Protein AF-A0A0H5RF04-F1 (afdb_monomer)

Organism: NCBI:txid70186

InterPro domains:
  IPR027417 P-loop containing nucleoside triphosphate hydrolase [SSF52540] (1-102)
  IPR031662 GTP binding protein, second domain [PF16897] (58-104)
  IPR045001 Developmentally regulated GTP-binding protein [PTHR43127] (1-104)

Nearest PDB structures (foldseek):
  7rr5-assembly1_R  TM=9.548E-01  e=1.748E-11  Saccharomyces cerevisiae
  4a9a-assembly2_B  TM=9.870E-01  e=8.421E-11  Saccharomyces cerevisiae
  4a9a-assembly1_A  TM=9.651E-01  e=1.912E-10  Saccharomyces cerevisiae
  7nrc-assembly1_So  TM=9.403E-01  e=4.041E-07  Saccharomyces cerevisiae S288C
  5j6f-assembly1_B-2  TM=1.808E-01  e=6.176E+00  Geobacillus sp. GHH01

Secondary structure (DSSP, 8-state):
---HHHHHHHHHH-S-------TTSHHHHHHHHHHHHHHTT--TT-PPP-EEEEE-SSS-EEEEESS--SS--HHHHHHHHHHTT--SEEEEE-S---HHHHH-

Radius of gyration: 17.76 Å; Cα contacts (8 Å, |Δi|>4): 106; chains: 1; bounding box: 32×39×47 Å

pLDDT: mean 90.13, std 6.12, ra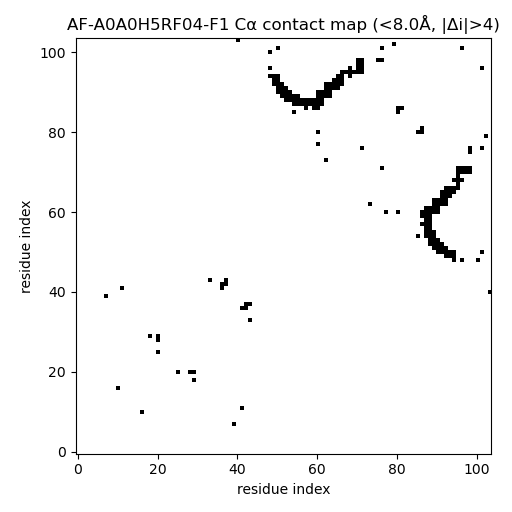nge [49.91, 96.0]

Mean predicted aligned error: 5.67 Å

Structure (mmCIF, N/CA/C/O backbone):
data_AF-A0A0H5RF04-F1
#
_entry.id   AF-A0A0H5RF04-F1
#
loop_
_atom_site.group_PDB
_atom_site.id
_atom_site.type_symbol
_atom_site.label_atom_id
_atom_site.label_alt_id
_atom_site.label_comp_id
_atom_site.label_asym_id
_atom_site.label_entity_id
_atom_site.label_seq_id
_atom_site.pdbx_PDB_ins_code
_atom_site.Cartn_x
_atom_site.Cartn_y
_atom_site.Cartn_z
_atom_site.occupancy
_atom_site.B_iso_or_equiv
_atom_site.auth_seq_id
_atom_site.auth_comp_id
_atom_site.auth_asym_id
_atom_site.auth_atom_id
_atom_site.pdbx_PDB_model_num
ATOM 1 N N . LYS A 1 1 ? 16.756 21.327 -12.373 1.00 49.91 1 LYS A N 1
ATOM 2 C CA . LYS A 1 1 ? 15.362 21.455 -11.871 1.00 49.91 1 LYS A CA 1
ATOM 3 C C . LYS A 1 1 ? 14.507 20.400 -12.575 1.00 49.91 1 LYS A C 1
ATOM 5 O O . LYS A 1 1 ? 14.166 20.601 -13.731 1.00 49.91 1 LYS A O 1
ATOM 10 N N . GLY A 1 2 ? 14.285 19.237 -11.957 1.00 62.38 2 GLY A N 1
ATOM 11 C CA . GLY A 1 2 ? 13.587 18.115 -12.603 1.00 62.38 2 GLY A CA 1
ATOM 12 C C . GLY A 1 2 ? 12.062 18.260 -12.568 1.00 62.38 2 GLY A C 1
ATOM 13 O O . GLY A 1 2 ? 11.522 18.882 -11.657 1.00 62.38 2 GLY A O 1
ATOM 14 N N . ARG A 1 3 ? 11.366 17.654 -13.537 1.00 76.06 3 ARG A N 1
ATOM 15 C CA . ARG A 1 3 ? 9.891 17.603 -13.609 1.00 76.06 3 ARG A CA 1
ATOM 16 C C . ARG A 1 3 ? 9.274 16.429 -12.829 1.00 76.06 3 ARG A C 1
ATOM 18 O O . ARG A 1 3 ? 8.092 16.153 -12.993 1.00 76.06 3 ARG A O 1
ATOM 25 N N . GLY A 1 4 ? 10.044 15.755 -11.967 1.00 76.06 4 GLY A N 1
ATOM 26 C CA . GLY A 1 4 ? 9.641 14.503 -11.306 1.00 76.06 4 GLY A CA 1
ATOM 27 C C . GLY A 1 4 ? 8.262 14.567 -10.643 1.00 76.06 4 GLY A C 1
ATOM 28 O O . GLY A 1 4 ? 7.402 13.747 -10.938 1.00 76.06 4 GLY A O 1
ATOM 29 N N . ARG A 1 5 ? 7.987 15.617 -9.855 1.00 78.81 5 ARG A N 1
ATOM 30 C CA . ARG A 1 5 ? 6.686 15.791 -9.180 1.00 78.81 5 ARG A CA 1
ATOM 31 C C . ARG A 1 5 ? 5.500 15.908 -10.148 1.00 78.81 5 ARG A C 1
ATOM 33 O O . ARG A 1 5 ? 4.423 15.409 -9.843 1.00 78.81 5 ARG A O 1
ATOM 40 N N . GLN A 1 6 ? 5.689 16.555 -11.299 1.00 80.31 6 GLN A N 1
ATOM 41 C CA . GLN A 1 6 ? 4.642 16.682 -12.319 1.00 80.31 6 GLN A CA 1
ATOM 42 C C . GLN A 1 6 ? 4.386 15.337 -13.008 1.00 80.31 6 GLN A C 1
ATOM 44 O O . GLN A 1 6 ? 3.237 14.957 -13.198 1.00 80.31 6 GLN A O 1
ATOM 49 N N . VAL A 1 7 ? 5.452 14.598 -13.326 1.00 82.12 7 VAL A N 1
ATOM 50 C CA . VAL A 1 7 ? 5.371 13.292 -13.998 1.00 82.12 7 VAL A CA 1
ATOM 51 C C . VAL A 1 7 ? 4.683 12.247 -13.112 1.00 82.12 7 VAL A C 1
ATOM 53 O O . VAL A 1 7 ? 3.831 11.507 -13.593 1.00 82.12 7 VAL A O 1
ATOM 56 N N . ILE A 1 8 ? 4.973 12.236 -11.807 1.00 84.00 8 ILE A N 1
ATOM 57 C CA . ILE A 1 8 ? 4.327 11.325 -10.844 1.00 84.00 8 ILE A CA 1
ATOM 58 C C . ILE A 1 8 ? 2.828 11.614 -10.723 1.00 84.00 8 ILE A C 1
ATOM 60 O O . ILE A 1 8 ? 2.022 10.688 -10.659 1.00 84.00 8 ILE A O 1
ATOM 64 N N . GLY A 1 9 ? 2.447 12.896 -10.716 1.00 84.88 9 GLY A N 1
ATOM 65 C CA . GLY A 1 9 ? 1.040 13.293 -10.683 1.00 84.88 9 GLY A CA 1
ATOM 66 C C . GLY A 1 9 ? 0.251 12.701 -11.851 1.00 84.88 9 GLY A C 1
ATOM 67 O O . GLY A 1 9 ? -0.832 12.169 -11.638 1.00 84.88 9 GLY A O 1
ATOM 68 N N . VAL A 1 10 ? 0.834 12.716 -13.053 1.00 87.12 10 VAL A N 1
ATOM 69 C CA . VAL A 1 10 ? 0.232 12.101 -14.246 1.00 87.12 10 VAL A CA 1
ATOM 70 C C . VAL A 1 10 ? 0.167 10.578 -14.111 1.00 87.12 10 VAL A C 1
ATOM 72 O O . VAL A 1 10 ? -0.875 9.990 -14.381 1.00 87.12 10 VAL A O 1
ATOM 75 N N . ALA A 1 11 ? 1.239 9.934 -13.638 1.00 88.38 11 ALA A N 1
ATOM 76 C CA . ALA A 1 11 ? 1.277 8.479 -13.476 1.00 88.38 11 ALA A CA 1
ATOM 77 C C . ALA A 1 11 ? 0.185 7.951 -12.524 1.00 88.38 11 ALA A C 1
ATOM 79 O O . ALA A 1 11 ? -0.387 6.896 -12.782 1.00 88.38 11 ALA A O 1
ATOM 80 N N . ARG A 1 12 ? -0.157 8.701 -11.464 1.00 87.94 12 ARG A N 1
ATOM 81 C CA . ARG A 1 12 ? -1.224 8.334 -10.512 1.00 87.94 12 ARG A CA 1
ATOM 82 C C . ARG A 1 12 ? -2.640 8.421 -11.085 1.00 87.94 12 ARG A C 1
ATOM 84 O O . ARG A 1 12 ? -3.544 7.820 -10.515 1.00 87.94 12 ARG A O 1
ATOM 91 N N . THR A 1 13 ? -2.852 9.173 -12.164 1.00 90.62 13 THR A N 1
ATOM 92 C CA . THR A 1 13 ? -4.171 9.315 -12.805 1.00 90.62 13 THR A CA 1
ATOM 93 C C . THR A 1 13 ? -4.334 8.430 -14.041 1.00 90.62 13 THR A C 1
ATOM 95 O O . THR A 1 13 ? -5.403 8.419 -14.643 1.00 90.62 13 THR A O 1
ATOM 98 N N . CYS A 1 14 ? -3.288 7.708 -14.450 1.00 91.31 14 CYS A N 1
ATOM 99 C CA . CYS A 1 14 ? -3.349 6.786 -15.579 1.00 91.31 14 CYS A CA 1
ATOM 100 C C . CYS A 1 14 ? -4.186 5.544 -15.243 1.00 91.31 14 CYS A C 1
ATOM 102 O O . CYS A 1 14 ? -4.109 5.009 -14.141 1.00 91.31 14 CYS A O 1
ATOM 104 N N . ASN A 1 15 ? -4.925 5.028 -16.229 1.00 92.06 15 ASN A N 1
ATOM 105 C CA . ASN A 1 15 ? -5.625 3.745 -16.097 1.00 92.06 15 ASN A CA 1
ATOM 106 C C . ASN A 1 15 ? -4.699 2.538 -16.316 1.00 92.06 15 ASN A C 1
ATOM 108 O O . ASN A 1 15 ? -4.985 1.449 -15.829 1.00 92.06 15 ASN A O 1
ATOM 112 N N . LEU A 1 16 ? -3.610 2.724 -17.069 1.00 92.75 16 LEU A N 1
ATOM 113 C CA . LEU A 1 16 ? -2.641 1.683 -17.401 1.00 92.75 16 LEU A CA 1
ATOM 114 C C . LEU A 1 16 ? -1.244 2.292 -17.539 1.00 92.75 16 LEU A C 1
ATOM 116 O O . LEU A 1 16 ? -1.084 3.378 -18.097 1.00 92.75 16 LEU A O 1
ATOM 120 N N . ILE A 1 17 ? -0.234 1.572 -17.050 1.00 92.06 17 ILE A N 1
ATOM 121 C CA . ILE A 1 17 ? 1.182 1.920 -17.195 1.00 92.06 17 ILE A CA 1
ATOM 122 C C . ILE A 1 17 ? 1.853 0.824 -18.020 1.00 92.06 17 ILE A C 1
ATOM 124 O O . ILE A 1 17 ? 1.815 -0.347 -17.649 1.00 92.06 17 ILE A O 1
ATOM 128 N N . LEU A 1 18 ? 2.483 1.207 -19.132 1.00 93.81 18 LEU A N 1
ATOM 129 C CA . LEU A 1 18 ? 3.302 0.309 -19.940 1.00 93.81 18 LEU A CA 1
ATOM 130 C C . LEU A 1 18 ? 4.776 0.505 -19.575 1.00 93.81 18 LEU A C 1
ATOM 132 O O . LEU A 1 18 ? 5.340 1.572 -19.814 1.00 93.81 18 LEU A O 1
ATOM 136 N N . ILE A 1 19 ? 5.400 -0.529 -19.012 1.00 93.31 19 ILE A N 1
ATOM 137 C CA . ILE A 1 19 ? 6.832 -0.526 -18.700 1.00 93.31 19 ILE A CA 1
ATOM 138 C C . ILE A 1 19 ? 7.583 -1.114 -19.894 1.00 93.31 19 ILE A C 1
ATOM 140 O O . ILE A 1 19 ? 7.467 -2.302 -20.188 1.00 93.31 19 ILE A O 1
ATOM 144 N N . VAL A 1 20 ? 8.356 -0.276 -20.582 1.00 92.62 20 VAL A N 1
ATOM 145 C CA . VAL A 1 20 ? 9.195 -0.692 -21.712 1.00 92.62 20 VAL A CA 1
ATOM 146 C C . VAL A 1 20 ? 10.577 -1.071 -21.185 1.00 92.62 20 VAL A C 1
ATOM 148 O O . VAL A 1 20 ? 11.235 -0.262 -20.532 1.00 92.62 20 VAL A O 1
ATOM 151 N N . LEU A 1 21 ? 11.008 -2.302 -21.458 1.00 94.44 21 LEU A N 1
ATOM 152 C CA . LEU A 1 21 ? 12.289 -2.848 -21.010 1.00 94.44 21 LEU A CA 1
ATOM 153 C C . LEU A 1 21 ? 13.130 -3.292 -22.207 1.00 94.44 21 LEU A C 1
ATOM 155 O O . LEU A 1 21 ? 12.598 -3.753 -23.214 1.00 94.44 21 LEU A O 1
ATOM 159 N N . ASP A 1 22 ? 14.448 -3.195 -22.058 1.00 92.50 22 ASP A N 1
ATOM 160 C CA . ASP A 1 22 ? 15.398 -3.831 -22.968 1.00 92.50 22 ASP A CA 1
ATOM 161 C C . ASP A 1 22 ? 15.454 -5.337 -22.671 1.00 92.50 22 ASP A C 1
ATOM 163 O O . ASP A 1 22 ? 15.647 -5.744 -21.523 1.00 92.50 22 ASP A O 1
ATOM 167 N N . ALA A 1 23 ? 15.294 -6.163 -23.705 1.00 90.31 23 ALA A N 1
ATOM 168 C CA . ALA A 1 23 ? 15.324 -7.618 -23.598 1.00 90.31 23 ALA A CA 1
ATOM 169 C C . ALA A 1 23 ? 16.704 -8.177 -23.204 1.00 90.31 23 ALA A C 1
ATOM 171 O O . ALA A 1 23 ? 16.778 -9.291 -22.688 1.00 90.31 23 ALA A O 1
ATOM 172 N N . SER A 1 24 ? 17.788 -7.424 -23.415 1.00 90.06 24 SER A N 1
ATOM 173 C CA . SER A 1 24 ? 19.152 -7.855 -23.093 1.00 90.06 24 SER A CA 1
ATOM 174 C C . SER A 1 24 ? 19.473 -7.793 -21.593 1.00 90.06 24 SER A C 1
ATOM 176 O O . SER A 1 24 ? 20.211 -8.642 -21.093 1.00 90.06 24 SER A O 1
ATOM 178 N N . GLN A 1 25 ? 18.902 -6.829 -20.855 1.00 83.00 25 GLN A N 1
ATOM 179 C CA . GLN A 1 25 ? 19.080 -6.668 -19.401 1.00 83.00 25 GLN A CA 1
ATOM 180 C C . GLN A 1 25 ? 17.804 -6.166 -18.685 1.00 83.00 25 GLN A C 1
ATOM 182 O O . GLN A 1 25 ? 17.818 -5.126 -18.018 1.00 83.00 25 GLN A O 1
ATOM 187 N N . PRO A 1 26 ? 16.677 -6.898 -18.758 1.00 87.31 26 PRO A N 1
ATOM 188 C CA . PRO A 1 26 ? 15.389 -6.391 -18.283 1.00 87.31 26 PRO A CA 1
ATOM 189 C C . PRO A 1 26 ? 15.293 -6.306 -16.753 1.00 87.31 26 PRO A C 1
ATOM 191 O O . PRO A 1 26 ? 14.595 -5.442 -16.226 1.00 87.31 26 PRO A O 1
ATOM 194 N N . MET A 1 27 ? 15.991 -7.181 -16.021 1.00 91.25 27 MET A N 1
ATOM 195 C CA . MET A 1 27 ? 15.772 -7.377 -14.580 1.00 91.25 27 MET A CA 1
ATOM 196 C C . MET A 1 27 ? 16.158 -6.164 -13.729 1.00 91.25 27 MET A C 1
ATOM 198 O O . MET A 1 27 ? 15.416 -5.789 -12.820 1.00 91.25 27 MET A O 1
ATOM 202 N N . THR A 1 28 ? 17.296 -5.531 -14.025 1.00 91.19 28 THR A N 1
ATOM 203 C CA . THR A 1 28 ? 17.784 -4.378 -13.255 1.00 91.19 28 THR A CA 1
ATOM 204 C C . THR A 1 28 ? 16.866 -3.175 -13.440 1.00 91.19 28 THR A C 1
ATOM 206 O O . THR A 1 28 ? 16.422 -2.582 -12.458 1.00 91.19 28 THR A O 1
ATOM 209 N N . HIS A 1 29 ? 16.525 -2.846 -14.690 1.00 90.94 29 HIS A N 1
ATOM 210 C CA . HIS A 1 29 ? 15.640 -1.722 -14.996 1.00 90.94 29 HIS A CA 1
ATOM 211 C C . HIS A 1 29 ? 14.228 -1.949 -14.467 1.00 90.94 29 HIS A C 1
ATOM 213 O O . HIS A 1 29 ? 13.663 -1.045 -13.854 1.00 90.94 29 HIS A O 1
ATOM 219 N N . LYS A 1 30 ? 13.692 -3.166 -14.620 1.00 93.19 30 LYS A N 1
ATOM 220 C CA . LYS A 1 30 ? 12.389 -3.536 -14.069 1.00 93.19 30 LYS A CA 1
ATOM 221 C C . LYS A 1 30 ? 12.324 -3.260 -12.568 1.00 93.19 30 LYS A C 1
ATOM 223 O O . LYS A 1 30 ? 11.446 -2.527 -12.129 1.00 93.19 30 LYS A O 1
ATOM 228 N N . LYS A 1 31 ? 13.298 -3.765 -11.802 1.00 93.06 31 LYS A N 1
ATOM 229 C CA . LYS A 1 31 ? 13.324 -3.616 -10.341 1.00 93.06 31 LYS A CA 1
ATOM 230 C C . LYS A 1 31 ? 13.417 -2.155 -9.893 1.00 93.06 31 LYS A C 1
ATOM 232 O O . LYS A 1 31 ? 12.806 -1.787 -8.895 1.00 93.06 31 LYS A O 1
ATOM 237 N N . ILE A 1 32 ? 14.183 -1.327 -10.606 1.00 92.44 32 ILE A N 1
ATOM 238 C CA . ILE A 1 32 ? 14.289 0.108 -10.304 1.00 92.44 32 ILE A CA 1
ATOM 239 C C . ILE A 1 32 ? 12.945 0.797 -10.553 1.00 92.44 32 ILE A C 1
ATOM 241 O O . ILE A 1 32 ? 12.465 1.518 -9.686 1.00 92.44 32 ILE A O 1
ATOM 245 N N . ILE A 1 33 ? 12.320 0.544 -11.706 1.00 91.50 33 ILE A N 1
ATOM 246 C CA . ILE A 1 33 ? 11.044 1.167 -12.075 1.00 91.50 33 ILE A CA 1
ATOM 247 C C . ILE A 1 33 ? 9.931 0.751 -11.109 1.00 91.50 33 ILE A C 1
ATOM 249 O O . ILE A 1 33 ? 9.199 1.612 -10.630 1.00 91.50 33 ILE A O 1
ATOM 253 N N . GLU A 1 34 ? 9.820 -0.541 -10.793 1.00 92.44 34 GLU A N 1
ATOM 254 C CA . GLU A 1 34 ? 8.829 -1.052 -9.837 1.00 92.44 34 GLU A CA 1
ATOM 255 C C . GLU A 1 34 ? 8.998 -0.392 -8.464 1.00 92.44 34 GLU A C 1
ATOM 257 O O . GLU A 1 34 ? 8.034 0.146 -7.926 1.00 92.44 34 GLU A O 1
ATOM 262 N N . ARG A 1 35 ? 10.235 -0.319 -7.952 1.00 92.19 35 ARG A N 1
ATOM 263 C CA . ARG A 1 35 ? 10.530 0.300 -6.654 1.00 92.19 35 ARG A CA 1
ATOM 264 C C . ARG A 1 35 ? 10.181 1.789 -6.608 1.00 92.19 35 ARG A C 1
ATOM 266 O O . ARG A 1 35 ? 9.648 2.258 -5.606 1.00 92.19 35 ARG A O 1
ATOM 273 N N . GLU A 1 36 ? 10.494 2.539 -7.662 1.00 90.62 36 GLU A N 1
ATOM 274 C CA . GLU A 1 36 ? 10.156 3.965 -7.738 1.00 90.62 36 GLU A CA 1
ATOM 275 C C . GLU A 1 36 ? 8.636 4.166 -7.787 1.00 90.62 36 GLU A C 1
ATOM 277 O O . GLU A 1 36 ? 8.097 4.990 -7.051 1.00 90.62 36 GLU A O 1
ATOM 282 N N . LEU A 1 37 ? 7.921 3.383 -8.604 1.00 91.38 37 LEU A N 1
ATOM 283 C CA . LEU A 1 37 ? 6.461 3.462 -8.704 1.00 91.38 37 LEU A CA 1
ATOM 284 C C . LEU A 1 37 ? 5.782 3.105 -7.373 1.00 91.38 37 LEU A C 1
ATOM 286 O O . LEU A 1 37 ? 4.890 3.834 -6.930 1.00 91.38 37 LEU A O 1
ATOM 290 N N . GLU A 1 38 ? 6.247 2.054 -6.697 1.00 90.62 38 GLU A N 1
ATOM 291 C CA . GLU A 1 38 ? 5.771 1.680 -5.364 1.00 90.62 38 GLU A CA 1
ATOM 292 C C . GLU A 1 38 ? 6.041 2.779 -4.330 1.00 90.62 38 GLU A C 1
ATOM 294 O O . GLU A 1 38 ? 5.142 3.123 -3.556 1.00 90.62 38 GLU A O 1
ATOM 299 N N . GLY A 1 39 ? 7.224 3.400 -4.373 1.00 88.06 39 GLY A N 1
ATOM 300 C CA . GLY A 1 39 ? 7.589 4.535 -3.522 1.00 88.06 39 GLY A CA 1
ATOM 301 C C . GLY A 1 39 ? 6.697 5.769 -3.707 1.00 88.06 39 GLY A C 1
ATOM 302 O O . GLY A 1 39 ? 6.573 6.583 -2.793 1.00 88.06 39 GLY A O 1
ATOM 303 N N . PHE A 1 40 ? 6.018 5.894 -4.852 1.00 87.31 40 PHE A N 1
ATOM 304 C CA . PHE A 1 40 ? 5.034 6.950 -5.116 1.00 87.31 40 PHE A CA 1
ATOM 305 C C . PHE A 1 40 ? 3.575 6.533 -4.872 1.00 87.31 40 PHE A C 1
ATOM 307 O O . PHE A 1 40 ? 2.658 7.287 -5.215 1.00 87.31 40 PHE A O 1
ATOM 314 N N . GLY A 1 41 ? 3.348 5.365 -4.264 1.00 87.75 41 GLY A N 1
ATOM 315 C CA . GLY A 1 41 ? 2.012 4.861 -3.934 1.00 87.75 41 GLY A CA 1
ATOM 316 C C . GLY A 1 41 ? 1.267 4.248 -5.122 1.00 87.75 41 GLY A C 1
ATOM 317 O O . GLY A 1 41 ? 0.043 4.148 -5.090 1.00 87.75 41 GLY A O 1
ATOM 318 N N 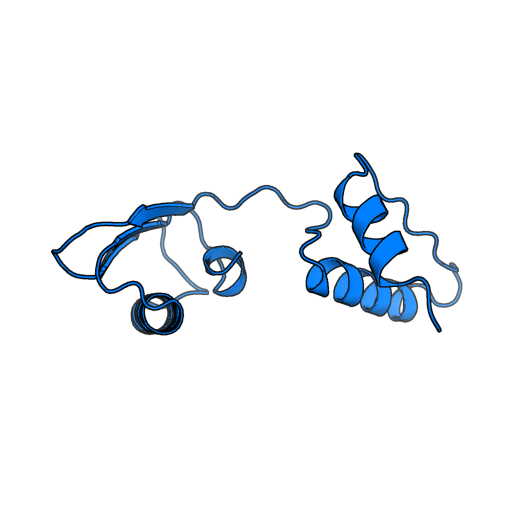. ILE A 1 42 ? 1.972 3.869 -6.194 1.00 91.25 42 ILE A N 1
ATOM 319 C CA . ILE A 1 42 ? 1.389 3.123 -7.313 1.00 91.25 42 ILE A CA 1
ATOM 320 C C . ILE A 1 42 ? 1.606 1.632 -7.040 1.00 91.25 42 ILE A C 1
ATOM 322 O O . ILE A 1 42 ? 2.733 1.190 -6.834 1.00 91.25 42 ILE A O 1
ATOM 326 N N . ARG A 1 43 ? 0.525 0.848 -7.025 1.00 91.69 43 ARG A N 1
ATOM 327 C CA . ARG A 1 43 ? 0.564 -0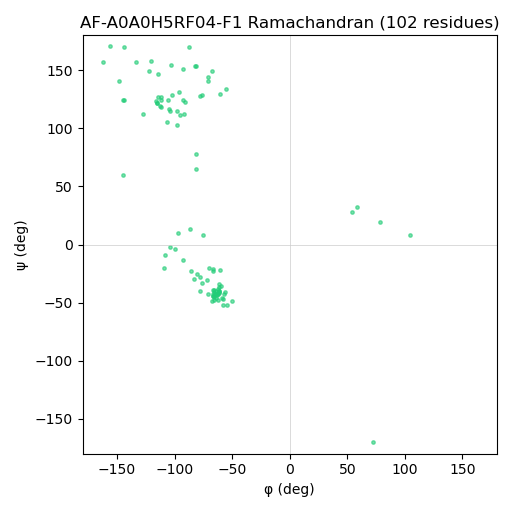.606 -6.804 1.00 91.69 43 ARG A CA 1
ATOM 328 C C . ARG A 1 43 ? 0.295 -1.320 -8.125 1.00 91.69 43 ARG A C 1
ATOM 330 O O . ARG A 1 43 ? -0.822 -1.304 -8.638 1.00 91.69 43 ARG A O 1
ATOM 337 N N . LEU A 1 44 ? 1.342 -1.887 -8.722 1.00 92.19 44 LEU A N 1
ATOM 338 C CA . LEU A 1 44 ? 1.267 -2.530 -10.036 1.00 92.19 44 LEU A CA 1
ATOM 339 C C . LEU A 1 44 ? 0.638 -3.920 -9.929 1.00 92.19 44 LEU A C 1
ATOM 341 O O . LEU A 1 44 ? 1.116 -4.751 -9.165 1.00 92.19 44 LEU A O 1
ATOM 345 N N . ASN A 1 45 ? -0.385 -4.193 -10.745 1.00 92.25 45 ASN A N 1
ATOM 346 C CA . ASN A 1 45 ? -1.046 -5.504 -10.847 1.00 92.25 45 ASN A CA 1
ATOM 347 C C . ASN A 1 45 ? -1.557 -6.072 -9.507 1.00 92.25 45 ASN A C 1
ATOM 349 O O . ASN A 1 45 ? -1.647 -7.287 -9.345 1.00 92.25 45 ASN A O 1
ATOM 353 N N . GLN A 1 46 ? -1.892 -5.206 -8.551 1.00 90.12 46 GLN A N 1
ATOM 354 C CA . GLN A 1 46 ? -2.409 -5.595 -7.242 1.00 90.12 46 GLN A CA 1
ATOM 355 C C . GLN A 1 46 ? -3.849 -5.118 -7.076 1.00 90.12 46 GLN A C 1
ATOM 357 O O . GLN A 1 46 ? -4.234 -4.063 -7.583 1.00 90.12 46 GLN A O 1
ATOM 362 N N . GLN A 1 47 ? -4.642 -5.90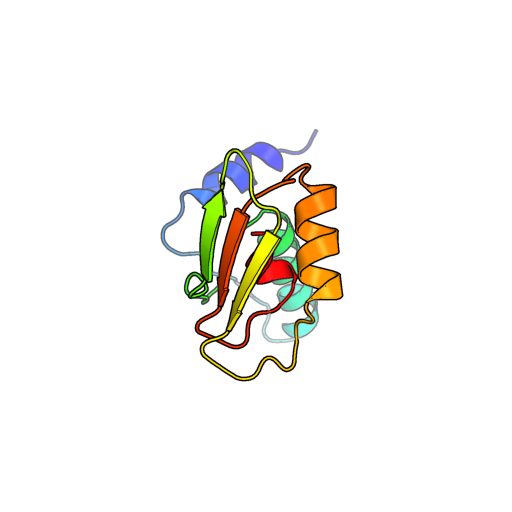6 -6.356 1.00 89.81 47 GLN A N 1
ATOM 363 C CA . GLN A 1 47 ? -5.948 -5.475 -5.872 1.00 89.81 47 GLN A CA 1
ATOM 364 C C . GLN A 1 47 ? -5.803 -4.896 -4.459 1.00 89.81 47 GLN A C 1
ATOM 366 O O . GLN A 1 47 ? -4.893 -5.310 -3.735 1.00 89.81 47 GLN A O 1
ATOM 371 N N . PRO A 1 48 ? -6.674 -3.952 -4.057 1.00 90.12 48 PRO A N 1
ATOM 372 C CA . PRO A 1 48 ? -6.698 -3.460 -2.688 1.00 90.12 48 PRO A CA 1
ATOM 373 C C . PRO A 1 48 ? -6.873 -4.621 -1.704 1.00 90.12 48 PRO A C 1
ATOM 375 O O . PRO A 1 48 ? -7.743 -5.469 -1.934 1.00 90.12 48 PRO A O 1
ATOM 378 N N . PRO A 1 49 ? -6.078 -4.663 -0.624 1.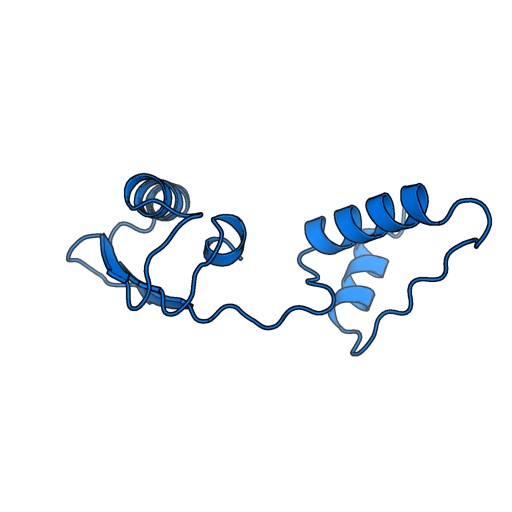00 91.62 49 PRO A N 1
ATOM 379 C CA . PRO A 1 49 ? -6.146 -5.759 0.317 1.00 91.62 49 PRO A CA 1
ATOM 380 C C . PRO A 1 49 ? -7.479 -5.757 1.076 1.00 91.62 49 PRO A C 1
ATOM 382 O O . PRO A 1 49 ? -8.076 -4.707 1.335 1.00 91.62 49 PRO A O 1
ATOM 385 N N . ASN A 1 50 ? -7.962 -6.936 1.468 1.00 93.19 50 ASN A N 1
ATOM 386 C CA . ASN A 1 50 ? -9.235 -7.098 2.177 1.00 93.19 50 ASN A CA 1
ATOM 387 C C . ASN A 1 50 ? -9.090 -6.808 3.680 1.00 93.19 50 ASN A C 1
ATOM 389 O 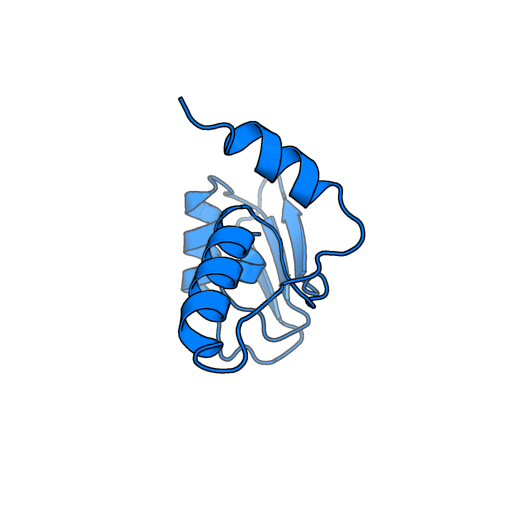O . ASN A 1 50 ? -9.262 -7.679 4.543 1.00 93.19 50 ASN A O 1
ATOM 393 N N . ILE A 1 51 ? -8.779 -5.549 3.980 1.00 93.00 51 ILE A N 1
ATOM 394 C CA . ILE A 1 51 ? -8.630 -5.010 5.328 1.00 93.00 51 ILE A CA 1
ATOM 395 C C . ILE A 1 51 ? -9.775 -4.036 5.587 1.00 93.00 51 ILE A C 1
ATOM 397 O O . ILE A 1 51 ? -10.013 -3.102 4.824 1.00 93.00 51 ILE A O 1
ATOM 401 N N . LYS A 1 52 ? -10.498 -4.236 6.691 1.00 94.31 52 LYS A N 1
ATOM 402 C CA . LYS A 1 52 ? -11.478 -3.258 7.172 1.00 94.31 52 LYS A CA 1
ATOM 403 C C . LYS A 1 52 ? -10.897 -2.525 8.372 1.00 94.31 52 LYS A C 1
ATOM 405 O O . LYS A 1 52 ? -10.679 -3.138 9.413 1.00 94.31 52 LYS A O 1
ATOM 410 N N . PHE A 1 53 ? -10.712 -1.219 8.227 1.00 94.06 53 PHE A N 1
ATOM 411 C CA . PHE A 1 53 ? -10.243 -0.335 9.286 1.00 94.06 53 PHE A CA 1
ATOM 412 C C . PHE A 1 53 ? -11.362 0.625 9.707 1.00 94.06 53 PHE A C 1
ATOM 414 O O . PHE A 1 53 ? -11.921 1.339 8.875 1.00 94.06 53 PHE A O 1
ATOM 421 N N . VAL A 1 54 ? -11.703 0.649 10.997 1.00 94.75 54 VAL A N 1
ATOM 422 C CA . VAL A 1 54 ? -12.702 1.567 11.563 1.00 94.75 54 VAL A CA 1
ATOM 423 C C . VAL A 1 54 ? -12.090 2.292 12.752 1.00 94.75 54 VAL A C 1
ATOM 425 O O . VAL A 1 54 ? -11.822 1.685 13.785 1.00 94.75 54 VAL A O 1
ATOM 428 N N . LYS A 1 55 ? -11.878 3.605 12.629 1.00 94.25 55 LYS A N 1
ATOM 429 C CA . LYS A 1 55 ? -11.414 4.430 13.750 1.00 94.25 55 LYS A CA 1
ATOM 430 C C . LYS A 1 55 ? -12.528 4.591 14.786 1.00 94.25 55 LYS A C 1
ATOM 432 O O . LYS A 1 55 ? -13.687 4.778 14.422 1.00 94.25 55 LYS A O 1
ATOM 437 N N . LYS A 1 56 ? -12.161 4.545 16.064 1.00 94.50 56 LYS A N 1
ATOM 438 C CA . LYS A 1 56 ? -13.059 4.758 17.202 1.00 94.50 56 LYS A CA 1
ATOM 439 C C . LYS A 1 56 ? -12.584 5.931 18.048 1.00 94.50 56 LYS A C 1
ATOM 441 O O . LYS A 1 56 ? -11.398 6.254 18.057 1.00 94.50 56 LYS A O 1
ATOM 446 N N . ASP A 1 57 ? -13.506 6.512 18.807 1.00 90.56 57 ASP A N 1
ATOM 447 C CA . ASP A 1 57 ? -13.189 7.573 19.769 1.00 90.56 57 ASP A CA 1
ATOM 448 C C . ASP A 1 57 ? -12.562 7.019 21.058 1.00 90.56 57 ASP A C 1
ATOM 450 O O . ASP A 1 57 ? -11.782 7.699 21.720 1.00 90.56 57 ASP A O 1
ATOM 454 N N . SER A 1 58 ? -12.884 5.772 21.419 1.00 91.31 58 SER A N 1
ATOM 455 C CA . SER A 1 58 ? -12.369 5.085 22.609 1.00 91.31 58 SER A CA 1
ATOM 456 C C . SER A 1 58 ? -12.434 3.557 22.453 1.00 91.31 58 SER A C 1
ATOM 458 O O . SER A 1 58 ? -13.027 3.047 21.499 1.00 91.31 58 SER A O 1
ATOM 460 N N . GLY A 1 59 ? -11.824 2.817 23.386 1.00 89.25 59 GLY A N 1
ATOM 461 C CA . GLY A 1 59 ? -11.893 1.348 23.434 1.00 89.25 59 GLY A CA 1
ATOM 462 C C . GLY A 1 59 ? -10.638 0.606 22.965 1.00 89.25 59 GLY A C 1
ATOM 463 O O . GLY A 1 59 ? -10.676 -0.616 22.859 1.00 89.25 59 GLY A O 1
ATOM 464 N N . GLY A 1 60 ? -9.530 1.311 22.715 1.00 92.38 60 GLY A N 1
ATOM 465 C CA . GLY A 1 60 ? -8.257 0.691 22.340 1.00 92.38 60 GLY A CA 1
ATOM 466 C C . GLY A 1 60 ? -8.243 0.125 20.917 1.00 92.38 60 GLY A C 1
ATOM 467 O O . GLY A 1 60 ? -9.130 0.398 20.107 1.00 92.38 60 GLY A O 1
ATOM 468 N N . ILE A 1 61 ? -7.191 -0.631 20.598 1.00 94.12 61 ILE A N 1
ATOM 469 C CA . ILE A 1 61 ? -6.990 -1.257 19.285 1.00 94.12 61 ILE A CA 1
ATOM 470 C C . ILE A 1 61 ? -7.513 -2.693 19.353 1.00 94.12 61 ILE A C 1
ATOM 472 O O . ILE A 1 61 ? -6.913 -3.530 20.028 1.00 94.12 61 ILE A O 1
ATOM 476 N N . ASN A 1 62 ? -8.602 -2.987 18.643 1.00 94.56 62 ASN A N 1
ATOM 477 C CA . ASN A 1 62 ? -9.135 -4.341 18.516 1.00 94.56 62 ASN A CA 1
ATOM 478 C C . ASN A 1 62 ? -8.748 -4.932 17.165 1.00 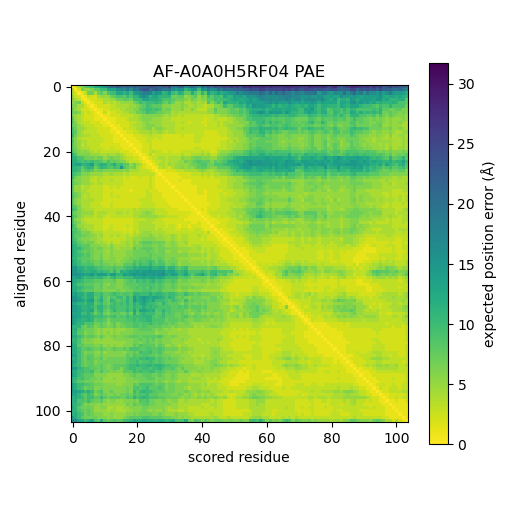94.56 62 ASN A C 1
ATOM 480 O O . ASN A 1 62 ? -8.994 -4.333 16.118 1.00 94.56 62 ASN A O 1
ATOM 484 N N . ILE A 1 63 ? -8.183 -6.137 17.185 1.00 93.81 63 ILE A N 1
ATOM 485 C CA . ILE A 1 63 ? -7.724 -6.838 15.986 1.00 93.81 63 ILE A CA 1
ATOM 486 C C . ILE A 1 63 ? -8.564 -8.102 15.828 1.00 93.81 63 ILE A C 1
ATOM 488 O O . ILE A 1 63 ? -8.604 -8.949 16.716 1.00 93.81 63 ILE A O 1
ATOM 492 N N . THR A 1 64 ? -9.246 -8.226 14.694 1.00 94.19 64 THR A N 1
ATOM 493 C CA . THR A 1 64 ? -10.033 -9.405 14.319 1.00 94.19 64 THR A CA 1
ATOM 494 C C . THR A 1 64 ? -9.395 -10.062 13.105 1.00 94.19 64 THR A C 1
ATOM 496 O O . THR A 1 64 ? -9.183 -9.410 12.085 1.00 94.19 64 THR A O 1
ATOM 499 N N . LYS A 1 65 ? -9.111 -11.361 13.194 1.00 92.94 65 LYS A N 1
ATOM 500 C CA . LYS A 1 65 ? -8.479 -12.138 12.121 1.00 92.94 65 LYS A CA 1
ATOM 501 C C . LYS A 1 65 ? -9.459 -13.193 11.632 1.00 92.94 65 LYS A C 1
ATOM 503 O O . LYS A 1 65 ? -9.917 -14.010 12.425 1.00 92.94 65 LYS A O 1
ATOM 508 N N . SER A 1 66 ? -9.798 -13.171 10.346 1.00 91.31 66 SER A N 1
ATOM 509 C CA . SER A 1 66 ? -10.627 -14.216 9.726 1.00 91.31 66 SER A CA 1
ATOM 510 C C . SER A 1 66 ? -9.794 -15.339 9.106 1.00 91.31 66 SER A C 1
ATOM 512 O O . SER A 1 66 ? -10.342 -16.391 8.791 1.00 91.31 66 SER A O 1
ATOM 514 N N . VAL A 1 67 ? -8.484 -15.131 8.951 1.00 90.31 67 VAL A N 1
ATOM 515 C CA . VAL A 1 67 ? -7.527 -16.122 8.447 1.00 90.31 67 VAL A CA 1
ATOM 516 C C . VAL A 1 67 ? -6.275 -16.160 9.332 1.00 90.31 67 VAL A C 1
ATOM 518 O O . VAL A 1 67 ? -5.979 -15.168 10.006 1.00 90.31 67 VAL A O 1
ATOM 521 N N . PRO A 1 68 ? -5.520 -17.273 9.341 1.00 88.69 68 PRO A N 1
ATOM 522 C CA . PRO A 1 68 ? -4.195 -17.310 9.949 1.00 88.69 68 PRO A CA 1
ATOM 523 C C . PRO A 1 68 ? -3.263 -16.307 9.261 1.00 88.69 68 PRO A C 1
ATOM 525 O O . PRO A 1 68 ? -3.157 -16.305 8.036 1.00 88.69 68 PRO A O 1
ATOM 528 N N . LEU A 1 69 ? -2.590 -15.471 10.051 1.00 89.25 69 LEU A N 1
ATOM 529 C CA . LEU A 1 69 ? -1.605 -14.515 9.551 1.00 89.25 69 LEU A CA 1
ATOM 530 C C . LEU A 1 69 ? -0.211 -15.120 9.674 1.00 89.25 69 LEU A C 1
ATOM 532 O O . LEU A 1 69 ? 0.150 -15.619 10.739 1.00 89.25 69 LEU A O 1
ATOM 536 N N . THR A 1 70 ? 0.565 -15.062 8.595 1.00 90.88 70 THR A N 1
ATOM 537 C CA . THR A 1 70 ? 1.965 -15.522 8.573 1.00 90.88 70 THR A CA 1
ATOM 538 C C . THR A 1 70 ? 2.956 -14.370 8.466 1.00 90.88 70 THR A C 1
ATOM 540 O O . THR A 1 70 ? 4.127 -14.522 8.805 1.00 90.88 70 THR A O 1
ATOM 543 N N . LYS A 1 71 ? 2.482 -13.209 8.006 1.00 88.31 71 LYS A N 1
ATOM 544 C CA . LYS A 1 71 ? 3.312 -12.040 7.685 1.00 88.31 71 LYS A CA 1
ATOM 545 C C . LYS A 1 71 ? 3.153 -10.890 8.675 1.00 88.31 71 LYS A C 1
ATOM 547 O O . LYS A 1 71 ? 3.879 -9.903 8.570 1.00 88.31 71 LYS A O 1
ATOM 552 N N . LEU A 1 72 ? 2.181 -10.979 9.584 1.00 89.31 72 LEU A N 1
ATOM 553 C CA . LEU A 1 72 ? 1.771 -9.862 10.424 1.00 89.31 72 LEU A CA 1
ATOM 554 C C . LEU A 1 72 ? 1.379 -10.317 11.831 1.00 89.31 72 LEU A C 1
ATOM 556 O O . LEU A 1 72 ? 0.465 -11.124 12.009 1.00 89.31 72 LEU A O 1
ATOM 560 N N . ASP A 1 73 ? 2.036 -9.715 12.820 1.00 90.44 73 ASP A N 1
ATOM 561 C CA . ASP A 1 73 ? 1.797 -9.961 14.239 1.00 90.44 73 ASP A CA 1
ATOM 562 C C . ASP A 1 73 ? 0.990 -8.830 14.883 1.00 90.44 73 ASP A C 1
ATOM 564 O O . ASP A 1 73 ? 1.068 -7.666 14.479 1.00 90.44 73 ASP A O 1
ATOM 568 N N . ASP A 1 74 ? 0.267 -9.147 15.961 1.00 90.88 74 ASP A N 1
ATOM 569 C CA . ASP A 1 74 ? -0.556 -8.166 16.686 1.00 90.88 74 ASP A CA 1
ATOM 570 C C . ASP A 1 74 ? 0.268 -7.020 17.270 1.00 90.88 74 ASP A C 1
ATOM 572 O O . ASP A 1 74 ? -0.186 -5.876 17.303 1.00 90.88 74 ASP A O 1
ATOM 576 N N . VAL A 1 75 ? 1.502 -7.310 17.687 1.00 92.25 75 VAL A N 1
ATOM 577 C CA . VAL A 1 75 ? 2.441 -6.305 18.200 1.00 92.25 75 VAL A CA 1
ATOM 578 C C . VAL A 1 75 ? 2.783 -5.289 17.109 1.00 92.25 75 VAL A C 1
ATOM 580 O O . VAL A 1 75 ? 2.766 -4.085 17.365 1.00 92.25 75 VAL A O 1
ATOM 583 N N . THR A 1 76 ? 3.021 -5.760 15.884 1.00 92.56 76 THR A N 1
ATOM 584 C CA . THR A 1 76 ? 3.333 -4.918 14.723 1.00 92.56 76 THR A CA 1
ATOM 585 C C . THR A 1 76 ? 2.137 -4.054 14.333 1.00 92.56 76 THR A C 1
ATOM 587 O O . THR A 1 76 ? 2.293 -2.850 14.145 1.00 92.56 76 THR A O 1
ATOM 590 N N . ILE A 1 77 ? 0.926 -4.622 14.307 1.00 92.31 77 ILE A N 1
ATOM 591 C CA . ILE A 1 77 ? -0.315 -3.875 14.027 1.00 92.31 77 ILE A CA 1
ATOM 592 C C . ILE A 1 77 ? -0.507 -2.745 15.044 1.00 92.31 77 ILE A C 1
ATOM 594 O O . ILE A 1 77 ? -0.803 -1.606 14.675 1.00 92.31 77 ILE A O 1
ATOM 598 N N . GLN A 1 78 ? -0.315 -3.040 16.332 1.00 92.69 78 GLN A N 1
ATOM 599 C CA . GLN A 1 78 ? -0.438 -2.040 17.389 1.00 92.69 78 GLN A CA 1
ATOM 600 C C . GLN A 1 78 ? 0.640 -0.957 17.298 1.00 92.69 78 GLN A C 1
ATOM 602 O O . GLN A 1 78 ? 0.340 0.211 17.549 1.00 92.69 78 GLN A O 1
ATOM 607 N N . ALA A 1 79 ? 1.878 -1.324 16.958 1.00 93.81 79 ALA A N 1
ATOM 608 C CA . ALA A 1 79 ? 2.970 -0.375 16.770 1.00 93.81 79 ALA A CA 1
ATOM 609 C C . ALA A 1 79 ? 2.667 0.596 15.620 1.00 93.81 79 ALA A C 1
ATOM 611 O O . ALA A 1 79 ? 2.723 1.807 15.831 1.00 93.81 79 ALA A O 1
ATOM 612 N N . ILE A 1 80 ? 2.230 0.074 14.467 1.00 94.12 80 ILE A N 1
ATOM 613 C CA . ILE A 1 80 ? 1.816 0.877 13.309 1.00 94.12 80 ILE A CA 1
ATOM 614 C C . ILE A 1 80 ? 0.682 1.830 13.706 1.00 94.12 80 ILE A C 1
ATOM 616 O O . ILE A 1 80 ? 0.800 3.041 13.546 1.00 94.12 80 ILE A O 1
ATOM 620 N N . CYS A 1 81 ? -0.399 1.331 14.314 1.00 92.94 81 CYS A N 1
ATOM 621 C CA . CYS A 1 81 ? -1.521 2.186 14.722 1.00 92.94 81 CYS A CA 1
ATOM 622 C C . CYS A 1 81 ? -1.078 3.326 15.658 1.00 92.94 81 CYS A C 1
ATOM 624 O O . CYS A 1 81 ? -1.515 4.468 15.502 1.00 92.94 81 CYS A O 1
ATOM 626 N N . LYS A 1 82 ? -0.174 3.045 16.605 1.00 92.56 82 LYS A N 1
ATOM 627 C CA . LYS A 1 82 ? 0.377 4.060 17.514 1.00 92.56 82 LYS A CA 1
ATOM 628 C C . LYS A 1 82 ? 1.239 5.091 16.787 1.00 92.56 82 LYS A C 1
ATOM 630 O O . LYS A 1 82 ? 1.139 6.274 17.108 1.00 92.56 82 LYS A O 1
ATOM 635 N N . GLU A 1 83 ? 2.039 4.674 15.810 1.00 94.50 83 GLU A N 1
ATOM 636 C CA . GLU A 1 83 ? 2.862 5.568 14.988 1.00 94.50 83 GLU A CA 1
ATOM 637 C C . GLU A 1 83 ? 1.998 6.560 14.194 1.00 94.50 83 GLU A C 1
ATOM 639 O O . GLU A 1 83 ? 2.259 7.765 14.196 1.00 94.50 83 GLU A O 1
ATOM 644 N N . TYR A 1 84 ? 0.867 6.090 13.664 1.00 93.12 84 TYR A N 1
ATOM 645 C CA . TYR A 1 84 ? -0.155 6.927 13.024 1.00 93.12 84 TYR A CA 1
ATOM 646 C C . TYR A 1 84 ? -1.027 7.726 14.013 1.00 93.12 84 TYR A C 1
ATOM 648 O O . TYR A 1 84 ? -1.995 8.377 13.611 1.00 93.12 84 TYR A O 1
ATOM 656 N N . ARG A 1 85 ? -0.690 7.722 15.313 1.00 92.75 85 ARG A N 1
ATOM 657 C CA . ARG A 1 85 ? -1.427 8.396 16.401 1.00 92.75 85 ARG A CA 1
ATOM 658 C C . ARG A 1 85 ? -2.886 7.935 16.523 1.00 92.75 85 ARG A C 1
ATOM 660 O O . ARG A 1 85 ? -3.770 8.704 16.906 1.00 92.75 85 ARG A O 1
ATOM 667 N N . ILE A 1 86 ? -3.146 6.670 16.209 1.00 94.06 86 ILE A N 1
ATOM 668 C CA . ILE A 1 86 ? -4.455 6.029 16.312 1.00 94.06 86 ILE A CA 1
ATOM 669 C C . ILE A 1 86 ? -4.499 5.248 17.625 1.00 94.06 86 ILE A C 1
ATOM 671 O O . ILE A 1 86 ? -3.933 4.167 17.754 1.0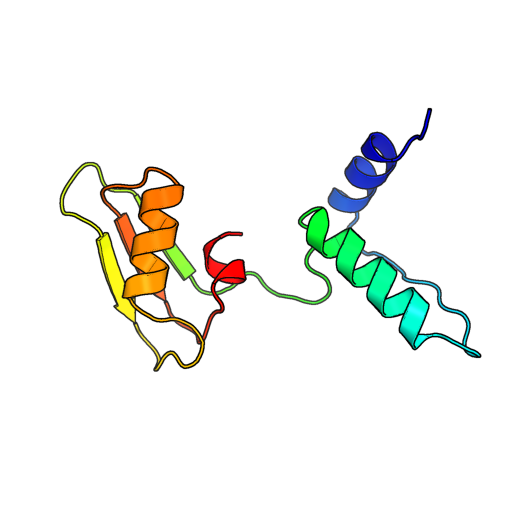0 94.06 86 ILE A O 1
ATOM 675 N N . LEU A 1 87 ? -5.181 5.820 18.618 1.00 91.19 87 LEU A N 1
ATOM 676 C CA . LEU A 1 87 ? -5.302 5.230 19.955 1.00 91.19 87 LEU A CA 1
ATOM 677 C C . LEU A 1 87 ? -6.454 4.227 20.068 1.00 91.19 87 LEU A C 1
ATOM 679 O O . LEU A 1 87 ? -6.468 3.403 20.981 1.00 91.19 87 LEU A O 1
ATOM 683 N N . SER A 1 88 ? -7.458 4.323 19.194 1.00 94.44 88 SER A N 1
ATOM 684 C CA . SER A 1 88 ? -8.615 3.429 19.206 1.00 94.44 88 SER A CA 1
ATOM 685 C C . SER A 1 88 ? -9.117 3.142 17.793 1.00 94.44 88 SER A C 1
ATOM 687 O O . SER A 1 88 ? -9.412 4.058 17.022 1.00 94.44 88 SER A O 1
ATOM 689 N N . CYS A 1 89 ? -9.191 1.861 17.440 1.00 96.00 89 CYS A N 1
ATOM 690 C CA . CYS A 1 89 ? -9.670 1.393 16.142 1.00 96.00 89 CYS A CA 1
ATOM 691 C C . CYS A 1 89 ? -10.042 -0.093 16.186 1.00 96.00 89 CYS A C 1
ATOM 693 O O . CYS A 1 89 ? -9.540 -0.847 17.017 1.00 96.00 89 CYS A O 1
ATOM 695 N N . ASP A 1 90 ? -10.896 -0.507 15.254 1.00 95.19 90 ASP A N 1
ATOM 696 C CA . ASP A 1 90 ? -11.106 -1.908 14.913 1.00 95.19 90 ASP A CA 1
ATOM 697 C C . ASP A 1 90 ? -10.441 -2.205 13.572 1.00 95.19 90 ASP A C 1
ATOM 699 O O . ASP A 1 90 ? -10.756 -1.580 12.554 1.00 95.19 90 ASP A O 1
ATOM 703 N N . VAL A 1 91 ? -9.553 -3.192 13.568 1.00 94.69 91 VAL A N 1
ATOM 704 C CA . VAL A 1 91 ? -8.889 -3.707 12.373 1.00 94.69 91 VAL A CA 1
ATOM 705 C C . VAL A 1 91 ? -9.382 -5.127 12.138 1.00 94.69 91 VAL A C 1
ATOM 707 O O . VAL A 1 91 ? -9.215 -5.998 12.987 1.00 94.69 91 VAL A O 1
ATOM 710 N N . THR A 1 92 ? -10.017 -5.376 10.995 1.00 94.69 92 THR A N 1
ATOM 711 C CA . THR A 1 92 ? -10.422 -6.722 10.571 1.00 94.69 92 THR A CA 1
ATOM 712 C C . THR A 1 92 ? -9.607 -7.148 9.361 1.00 94.69 92 THR A C 1
ATOM 714 O O . THR A 1 92 ? -9.711 -6.528 8.302 1.00 94.69 92 THR A O 1
ATOM 717 N N . LEU A 1 93 ? -8.839 -8.222 9.514 1.00 93.94 93 LEU A N 1
ATOM 718 C CA . LEU A 1 93 ? -7.986 -8.805 8.482 1.00 93.94 93 LEU A CA 1
ATOM 719 C C . LEU A 1 93 ? -8.656 -10.068 7.937 1.00 93.94 93 LEU A C 1
ATOM 721 O O . LEU A 1 93 ? -8.853 -11.036 8.679 1.00 93.94 93 LEU A O 1
ATOM 725 N N . ARG A 1 94 ? -9.045 -10.048 6.656 1.00 93.44 94 ARG A N 1
ATOM 726 C CA . ARG A 1 94 ? -9.714 -11.187 5.997 1.00 93.44 94 ARG A CA 1
ATOM 727 C C . ARG A 1 94 ? -8.814 -11.990 5.064 1.00 93.44 94 ARG A C 1
ATOM 729 O O . ARG A 1 94 ? -9.261 -12.996 4.525 1.00 93.44 94 ARG A O 1
ATOM 736 N N . GLU A 1 95 ? -7.571 -11.568 4.900 1.00 92.12 95 GLU A N 1
ATOM 737 C CA . GLU A 1 95 ? -6.546 -12.254 4.121 1.00 92.12 95 GLU A CA 1
ATOM 738 C C . GLU A 1 95 ? -5.169 -12.089 4.794 1.00 92.12 95 GLU A C 1
ATOM 740 O O . GLU A 1 95 ? -5.026 -11.328 5.754 1.00 92.12 95 GLU A O 1
ATOM 745 N N . ASP A 1 96 ? -4.168 -12.834 4.318 1.00 91.44 96 ASP A N 1
ATOM 746 C CA . ASP A 1 96 ? -2.804 -12.824 4.864 1.00 91.44 96 ASP A CA 1
ATOM 747 C C . ASP A 1 96 ? -1.987 -11.633 4.326 1.00 91.44 96 ASP A C 1
ATOM 749 O O . ASP A 1 96 ? -1.177 -11.772 3.394 1.00 91.44 96 ASP A O 1
ATOM 753 N N . CYS A 1 97 ? -2.253 -10.457 4.906 1.00 89.50 97 CYS A N 1
ATOM 754 C CA . CYS A 1 97 ? -1.669 -9.170 4.523 1.00 89.50 97 CYS A CA 1
ATOM 755 C C . CYS A 1 97 ? -0.274 -8.921 5.120 1.00 89.50 97 CYS A C 1
ATOM 757 O O . CYS A 1 97 ? 0.048 -9.404 6.206 1.00 89.50 97 CYS A O 1
ATOM 759 N N . THR A 1 98 ? 0.536 -8.097 4.450 1.00 92.06 98 THR A N 1
ATOM 760 C CA . THR A 1 98 ? 1.803 -7.561 4.983 1.00 92.06 98 THR A CA 1
ATOM 761 C C . THR A 1 98 ? 1.603 -6.262 5.771 1.00 92.06 98 THR A C 1
ATOM 763 O O . THR A 1 98 ? 0.531 -5.657 5.748 1.00 92.06 98 THR A O 1
ATOM 766 N N . ALA A 1 99 ? 2.655 -5.810 6.464 1.00 91.25 99 ALA A N 1
ATOM 767 C CA . ALA A 1 99 ? 2.651 -4.526 7.169 1.00 91.25 99 ALA A CA 1
ATOM 768 C C . ALA A 1 99 ? 2.443 -3.344 6.212 1.00 91.25 99 ALA A C 1
ATOM 770 O O . ALA A 1 99 ? 1.652 -2.457 6.515 1.00 91.25 99 ALA A O 1
ATOM 771 N N . ASP A 1 100 ? 3.076 -3.374 5.037 1.00 88.12 100 ASP A N 1
ATOM 772 C CA . ASP A 1 100 ? 2.928 -2.325 4.020 1.00 88.12 100 ASP A CA 1
ATOM 773 C C . ASP A 1 100 ? 1.475 -2.207 3.539 1.00 88.12 100 ASP A C 1
ATOM 775 O O . ASP A 1 100 ? 0.942 -1.111 3.435 1.00 88.12 100 ASP A O 1
ATOM 779 N N . GLN A 1 101 ? 0.790 -3.342 3.358 1.00 89.75 101 GLN A N 1
ATOM 780 C CA . GLN A 1 101 ? -0.624 -3.377 2.969 1.00 89.75 101 GLN A CA 1
ATOM 781 C C . GLN A 1 101 ? -1.577 -2.835 4.042 1.00 89.75 101 GLN A C 1
ATOM 783 O O . GLN A 1 101 ? -2.703 -2.476 3.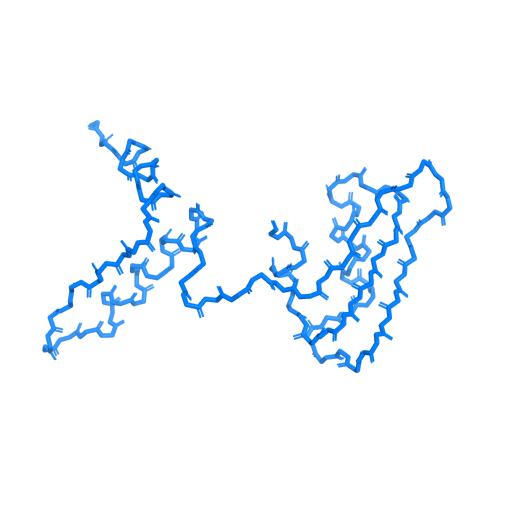716 1.00 89.75 101 GLN A O 1
ATOM 788 N N . LEU A 1 102 ? -1.165 -2.824 5.313 1.00 90.12 102 LEU A N 1
ATOM 789 C CA . LEU A 1 102 ? -1.925 -2.197 6.397 1.00 90.12 102 LEU A CA 1
ATOM 790 C C . LEU A 1 102 ? -1.670 -0.683 6.477 1.00 90.12 102 LEU A C 1
ATOM 792 O O . LEU A 1 102 ? -2.523 0.053 6.969 1.00 90.12 102 LEU A O 1
ATOM 796 N N . ILE A 1 103 ? -0.478 -0.249 6.070 1.00 88.50 103 ILE A N 1
ATOM 797 C CA . ILE A 1 103 ? -0.037 1.148 6.100 1.00 88.50 103 ILE A CA 1
ATOM 798 C C . ILE A 1 103 ? -0.639 1.953 4.942 1.00 88.50 103 ILE A C 1
ATOM 800 O O . ILE A 1 103 ? -0.993 3.120 5.135 1.00 88.50 103 ILE A O 1
ATOM 804 N N . ASP A 1 104 ? -0.697 1.335 3.764 1.00 81.94 104 ASP A N 1
ATOM 805 C CA . ASP A 1 104 ? -1.241 1.908 2.528 1.00 81.94 104 ASP A CA 1
ATOM 806 C C . ASP A 1 104 ? -2.739 2.244 2.614 1.00 81.94 104 ASP A C 1
ATOM 808 O O . ASP A 1 104 ? -3.111 3.344 2.132 1.00 81.94 104 ASP A O 1
#

Solvent-accessible surface area (backbone atoms only — not comparable to full-atom values): 6610 Å² total; per-residue (Å²): 138,82,63,61,73,63,54,50,56,51,61,74,72,50,94,74,84,87,85,88,70,55,87,91,64,37,67,66,57,49,54,52,53,52,53,54,40,44,76,71,74,46,69,82,99,61,76,84,69,64,63,49,78,43,83,43,98,63,86,38,75,44,80,46,70,76,47,81,59,86,64,54,52,72,68,56,55,53,50,51,36,49,74,74,70,46,70,15,28,42,38,36,35,62,54,73,52,46,63,65,69,73,71,108

Foldseek 3Di:
DDCVVVVLVVVVPDPDDDDDADPVDRPVVVVVVCVVCVVSVHDPPDDQFPKDKFADPDDFEAEAELDDADADDPVLVNVLCVVVVRGGMYIYHDDHDHSVSVND

Sequence (104 aa):
KGRGRQVIGVARTCNLILIVLDASQPMTHKKIIERELEGFGIRLNQQPPNIKFVKKDSGGINITKSVPLTKLDDVTIQAICKEYRILSCDVTLREDCTADQLID